Protein AF-A0A4Y7J4C8-F1 (afdb_monomer)

pLDDT: mean 87.32, std 15.32, range [46.72, 98.12]

Foldseek 3Di:
DDPVVVQVVVLVVVCCVVQPVQKDWDQPVPQPFPDRATKMWGKEAAPPPVDPVPGQWIKIWMWGQDPDPPQDFITIDIDTPHDADPVRRVVLVVVLVVVSVVPRPHDCPVVSNVSSNVSNCVVVVPPPDDDPDPPDDDDDD

InterPro domains:
  IPR006575 RWD domain [PF05773] (6-120)
  IPR006575 RWD domain [PS50908] (10-123)
  IPR006575 RWD domain [SM00591] (10-123)
  IPR016135 Ubiquitin-conjugating enzyme/RWD-like [G3DSA:3.10.110.10] (1-126)
  IPR016135 Ubiquitin-conjugating enzyme/RWD-like [SSF54495] (3-122)
  IPR040213 GIR2-like [PTHR12292] (4-131)

Sequence (141 aa):
MIDYAQEQEMEIEALQAILMDEFEEIDASDSGLNTSNRCFQITISPQEEDDEETSKVLLALVFAHTEKYPDEPPLLHVKSLKGISLEHLQALKQKLEEEASENLGMAMIYTLISSAKEWLDETFRQVVVEEVVETTKDDVR

Mean predicted aligned error: 7.72 Å

Nearest PDB structures (foldseek):
  2ebm-assembly1_A  TM=8.636E-01  e=4.736E-08  Homo sapiens
  2dmf-assembly1_A  TM=8.516E-01  e=6.907E-08  Homo sapiens
  7e2m-assembly2_C  TM=8.542E-01  e=3.544E-07  Homo sapiens
  1ukx-assembly1_A  TM=8.708E-01  e=4.854E-07  Mus musculus
  2day-assembly1_A  TM=7.968E-01  e=5.169E-07  Homo sapiens

Radius of gyration: 19.14 Å; Cα contacts (8 Å, |Δi|>4): 190; chains: 1; bounding box: 50×28×71 Å

Structure (mmCIF, N/CA/C/O backbone):
data_AF-A0A4Y7J4C8-F1
#
_entry.id   AF-A0A4Y7J4C8-F1
#
loop_
_atom_site.group_PDB
_atom_site.id
_atom_site.type_symbol
_atom_site.label_atom_id
_atom_site.label_alt_id
_atom_site.label_comp_id
_atom_site.label_asym_id
_atom_site.label_entity_id
_atom_site.label_seq_id
_atom_site.pdbx_PDB_ins_code
_atom_site.Cartn_x
_atom_site.Cartn_y
_atom_site.Cartn_z
_atom_site.occupancy
_atom_site.B_iso_or_equiv
_atom_site.auth_seq_id
_atom_site.auth_comp_id
_atom_site.auth_asym_id
_atom_site.auth_atom_id
_atom_site.pdbx_PDB_model_num
ATOM 1 N N . MET A 1 1 ? 22.325 5.268 -16.091 1.00 63.09 1 MET A N 1
ATOM 2 C CA . MET A 1 1 ? 21.154 4.415 -16.358 1.00 63.09 1 MET A CA 1
ATOM 3 C C . MET A 1 1 ? 20.675 4.024 -14.982 1.00 63.09 1 MET A C 1
ATOM 5 O O . MET A 1 1 ? 21.498 3.508 -14.238 1.00 63.09 1 MET A O 1
ATOM 9 N N . ILE A 1 2 ? 19.477 4.455 -14.602 1.00 75.12 2 ILE A N 1
ATOM 10 C CA . ILE A 1 2 ? 18.910 4.128 -13.291 1.00 75.12 2 ILE A CA 1
ATOM 11 C C . ILE A 1 2 ? 18.523 2.651 -13.349 1.00 75.12 2 ILE A C 1
ATOM 13 O O . ILE A 1 2 ? 17.954 2.213 -14.352 1.00 75.12 2 ILE A O 1
ATOM 17 N N . ASP A 1 3 ? 18.927 1.885 -12.342 1.00 90.12 3 ASP A N 1
ATOM 18 C CA . ASP A 1 3 ? 18.560 0.479 -12.214 1.00 90.12 3 ASP A CA 1
ATOM 19 C C . ASP A 1 3 ? 17.325 0.394 -11.315 1.00 90.12 3 ASP A C 1
ATOM 21 O O . ASP A 1 3 ? 17.430 0.220 -10.102 1.00 90.12 3 ASP A O 1
ATOM 25 N N . TYR A 1 4 ? 16.152 0.594 -11.923 1.00 94.12 4 TYR A N 1
ATOM 26 C CA . TYR A 1 4 ? 14.878 0.614 -11.203 1.00 94.12 4 TYR A CA 1
ATOM 27 C C . TYR A 1 4 ? 14.643 -0.681 -10.425 1.00 94.12 4 TYR A C 1
ATOM 29 O O . TYR A 1 4 ? 14.139 -0.634 -9.311 1.00 94.12 4 TYR A O 1
ATOM 37 N N . ALA A 1 5 ? 15.058 -1.831 -10.965 1.00 93.31 5 ALA A N 1
ATOM 38 C CA . ALA A 1 5 ? 14.913 -3.109 -10.278 1.00 93.31 5 ALA A CA 1
ATOM 39 C C . ALA A 1 5 ? 15.749 -3.146 -8.991 1.00 93.31 5 ALA A C 1
ATOM 41 O O . ALA A 1 5 ? 15.262 -3.584 -7.954 1.00 93.31 5 ALA A O 1
ATOM 42 N N . GLN A 1 6 ? 16.988 -2.645 -9.032 1.00 94.50 6 GLN A N 1
ATOM 43 C CA . GLN A 1 6 ? 17.821 -2.558 -7.833 1.00 94.50 6 GLN A CA 1
ATOM 44 C C . GLN A 1 6 ? 17.223 -1.611 -6.782 1.00 94.50 6 GLN A C 1
ATOM 46 O O . GLN A 1 6 ? 17.223 -1.945 -5.599 1.00 94.50 6 GLN A O 1
ATOM 51 N N . GLU A 1 7 ? 16.719 -0.443 -7.186 1.00 93.75 7 GLU A N 1
ATOM 52 C CA . GLU A 1 7 ? 16.080 0.507 -6.262 1.00 93.75 7 GLU A CA 1
ATOM 53 C C . GLU A 1 7 ? 14.798 -0.056 -5.643 1.00 93.75 7 GLU A C 1
ATOM 55 O O . GLU A 1 7 ? 14.591 0.089 -4.438 1.00 93.75 7 GLU A O 1
ATOM 60 N N . GLN A 1 8 ? 13.984 -0.749 -6.441 1.00 96.56 8 GLN A N 1
ATOM 61 C CA . GLN A 1 8 ? 12.779 -1.436 -5.981 1.00 96.56 8 GLN A CA 1
ATOM 62 C C . GLN A 1 8 ? 13.119 -2.507 -4.941 1.00 96.56 8 GLN A C 1
ATOM 64 O O . GLN A 1 8 ? 12.546 -2.486 -3.857 1.00 96.56 8 GLN A O 1
ATOM 69 N N . GLU A 1 9 ? 14.089 -3.390 -5.207 1.00 96.88 9 GLU A N 1
ATOM 70 C CA . GLU A 1 9 ? 14.487 -4.423 -4.236 1.00 96.88 9 GLU A CA 1
ATOM 71 C C . GLU A 1 9 ? 15.048 -3.815 -2.940 1.00 96.88 9 GLU A C 1
ATOM 73 O O . GLU A 1 9 ? 14.689 -4.267 -1.856 1.00 96.88 9 GLU A O 1
ATOM 78 N N . MET A 1 10 ? 15.855 -2.748 -3.021 1.00 96.31 10 MET A N 1
ATOM 79 C CA . MET A 1 10 ? 16.342 -2.049 -1.821 1.00 96.31 10 MET A CA 1
ATOM 80 C C . MET A 1 10 ? 15.197 -1.448 -0.992 1.00 96.31 10 MET A C 1
ATOM 82 O O . MET A 1 10 ? 15.255 -1.475 0.239 1.00 96.31 10 MET A O 1
ATOM 86 N N . GLU A 1 11 ? 14.162 -0.905 -1.641 1.00 97.50 11 GLU A N 1
ATOM 87 C CA . GLU A 1 11 ? 12.974 -0.409 -0.942 1.00 97.50 11 GLU A CA 1
ATOM 88 C C . GLU A 1 11 ? 12.208 -1.558 -0.271 1.00 97.50 11 GLU A C 1
ATOM 90 O O . GLU A 1 11 ? 11.840 -1.431 0.895 1.00 97.50 11 GLU A O 1
ATOM 95 N N . ILE A 1 12 ? 12.019 -2.693 -0.954 1.00 97.56 12 ILE A N 1
ATOM 96 C CA . ILE A 1 12 ? 11.344 -3.870 -0.382 1.00 97.56 12 ILE A CA 1
ATOM 97 C C . ILE A 1 12 ? 12.096 -4.402 0.842 1.00 97.56 12 ILE A C 1
ATOM 99 O O . ILE A 1 12 ? 11.475 -4.621 1.880 1.00 97.56 12 ILE A O 1
ATOM 103 N N . GLU A 1 13 ? 13.420 -4.556 0.764 1.00 97.25 13 GLU A N 1
ATOM 104 C CA . GLU A 1 13 ? 14.239 -5.007 1.899 1.00 97.25 13 GLU A CA 1
ATOM 105 C C . GLU A 1 13 ? 14.130 -4.050 3.096 1.00 97.25 13 GLU A C 1
ATOM 107 O O . GLU A 1 13 ? 14.011 -4.485 4.246 1.00 97.25 13 GLU A O 1
ATOM 112 N N . ALA A 1 14 ? 14.135 -2.738 2.837 1.00 97.19 14 ALA A N 1
ATOM 113 C CA . ALA A 1 14 ? 13.965 -1.734 3.879 1.00 97.19 14 ALA A CA 1
ATOM 114 C C . ALA A 1 14 ? 12.570 -1.811 4.518 1.00 97.19 14 ALA A C 1
ATOM 116 O O . ALA A 1 14 ? 12.461 -1.798 5.743 1.00 97.19 14 ALA A O 1
ATOM 117 N N . LEU A 1 15 ? 11.511 -1.932 3.713 1.00 97.25 15 LEU A N 1
ATOM 118 C CA . LEU A 1 15 ? 10.136 -2.051 4.203 1.00 97.25 15 LEU A CA 1
ATOM 119 C C . LEU A 1 15 ? 9.939 -3.319 5.033 1.00 97.25 15 LEU A C 1
ATOM 121 O O . LEU A 1 15 ? 9.378 -3.234 6.120 1.00 97.25 15 LEU A O 1
ATOM 125 N N . GLN A 1 16 ? 10.459 -4.461 4.581 1.00 95.88 16 GLN A N 1
ATOM 126 C CA . GLN A 1 16 ? 10.426 -5.716 5.338 1.00 95.88 16 GLN A CA 1
ATOM 127 C C . GLN A 1 16 ? 11.113 -5.582 6.700 1.00 95.88 16 GLN A C 1
ATOM 129 O O . GLN A 1 16 ? 10.618 -6.099 7.699 1.00 95.88 16 GLN A O 1
ATOM 134 N N . ALA A 1 17 ? 12.237 -4.864 6.765 1.00 95.88 17 ALA A N 1
ATOM 135 C CA . ALA A 1 17 ? 12.942 -4.636 8.022 1.00 95.88 17 ALA A CA 1
ATOM 136 C C . ALA A 1 17 ? 12.192 -3.687 8.974 1.00 95.88 17 ALA A C 1
ATOM 138 O O . ALA A 1 17 ? 12.306 -3.836 10.190 1.00 95.88 17 ALA A O 1
ATOM 139 N N . ILE A 1 18 ? 11.459 -2.708 8.433 1.00 95.12 18 ILE A N 1
ATOM 140 C CA . ILE A 1 18 ? 10.729 -1.703 9.218 1.00 95.12 18 ILE A CA 1
ATOM 141 C C . ILE A 1 18 ? 9.389 -2.248 9.722 1.00 95.12 18 ILE A C 1
ATOM 143 O O . ILE A 1 18 ? 9.043 -2.021 10.876 1.00 95.12 18 ILE A O 1
ATOM 147 N N . LEU A 1 19 ? 8.645 -2.935 8.855 1.00 93.00 19 LEU A N 1
ATOM 148 C CA . LEU A 1 19 ? 7.253 -3.337 9.079 1.00 93.00 19 LEU A CA 1
ATOM 149 C C . LEU A 1 19 ? 7.121 -4.779 9.582 1.00 93.00 19 LEU A C 1
ATOM 151 O O . LEU A 1 19 ? 6.106 -5.128 10.172 1.00 93.00 19 LEU A O 1
ATOM 155 N N . MET A 1 20 ? 8.151 -5.60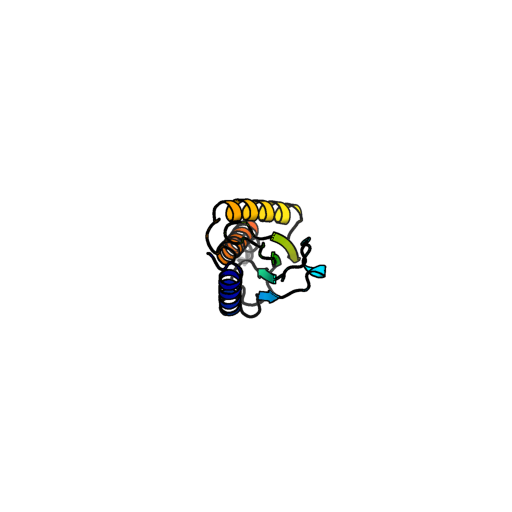7 9.378 1.00 92.56 20 MET A N 1
ATOM 156 C CA . MET A 1 20 ? 8.192 -7.001 9.826 1.00 92.56 20 MET A CA 1
ATOM 157 C C . MET A 1 20 ? 6.926 -7.766 9.407 1.00 92.56 20 MET A C 1
ATOM 159 O O . MET A 1 20 ? 6.682 -7.920 8.212 1.00 92.56 20 MET A O 1
ATOM 163 N N . ASP A 1 21 ? 6.128 -8.223 10.372 1.00 90.94 21 ASP A N 1
ATOM 164 C CA . ASP A 1 21 ? 4.915 -9.010 10.156 1.00 90.94 21 ASP A CA 1
ATOM 165 C C . ASP A 1 21 ? 3.776 -8.211 9.487 1.00 90.94 21 ASP A C 1
ATOM 167 O O . ASP A 1 21 ? 2.879 -8.811 8.902 1.00 90.94 21 ASP A O 1
ATOM 171 N N . GLU A 1 22 ? 3.815 -6.870 9.502 1.00 92.88 22 GLU A N 1
ATOM 172 C CA . GLU A 1 22 ? 2.819 -6.041 8.805 1.00 92.88 22 GLU A CA 1
ATOM 173 C C . GLU A 1 22 ? 2.983 -6.087 7.270 1.00 92.88 22 GLU A C 1
ATOM 175 O O . GLU A 1 22 ? 2.085 -5.632 6.560 1.00 92.88 22 GLU A O 1
ATOM 180 N N . PHE A 1 23 ? 4.116 -6.579 6.743 1.00 96.12 23 PHE A N 1
ATOM 181 C CA . PHE A 1 23 ? 4.450 -6.566 5.314 1.00 96.12 23 PHE A CA 1
ATOM 182 C C . PHE A 1 23 ? 4.559 -7.978 4.732 1.00 96.12 23 PHE A C 1
ATOM 184 O O . PHE A 1 23 ? 5.442 -8.757 5.092 1.00 96.12 23 PHE A O 1
ATOM 191 N N . GLU A 1 24 ? 3.727 -8.277 3.737 1.00 96.31 24 GLU A N 1
ATOM 192 C CA . GLU A 1 24 ? 3.660 -9.597 3.110 1.00 96.31 24 GLU A CA 1
ATOM 193 C C . GLU A 1 24 ? 3.706 -9.505 1.581 1.00 96.31 24 GLU A C 1
ATOM 195 O O . GLU A 1 24 ? 3.093 -8.630 0.969 1.00 96.31 24 GLU A O 1
ATOM 200 N N . GLU A 1 25 ? 4.404 -10.441 0.934 1.00 96.88 25 GLU A N 1
ATOM 201 C CA . GLU A 1 25 ? 4.284 -10.650 -0.512 1.00 96.88 25 GLU A CA 1
ATOM 202 C C . GLU A 1 25 ? 3.075 -11.546 -0.794 1.00 96.88 25 GLU A C 1
ATOM 204 O O . GLU A 1 25 ? 2.905 -12.593 -0.169 1.00 96.88 25 GLU A O 1
ATOM 209 N N . ILE A 1 26 ? 2.239 -11.133 -1.744 1.00 96.50 26 ILE A N 1
ATOM 210 C CA . ILE A 1 26 ? 1.000 -11.822 -2.105 1.00 96.50 26 ILE A CA 1
ATOM 211 C C . ILE A 1 26 ? 0.988 -12.181 -3.590 1.00 96.50 26 ILE A C 1
ATOM 213 O O . ILE A 1 26 ? 1.629 -11.534 -4.423 1.00 96.50 26 ILE A O 1
ATOM 217 N N . ASP A 1 27 ? 0.199 -13.193 -3.944 1.00 94.50 27 ASP A N 1
ATOM 218 C CA . ASP A 1 27 ? -0.028 -13.544 -5.340 1.00 94.50 27 ASP A CA 1
ATOM 219 C C . ASP A 1 27 ? -0.717 -12.398 -6.097 1.00 94.50 27 ASP A C 1
ATOM 221 O O . ASP A 1 27 ? -1.67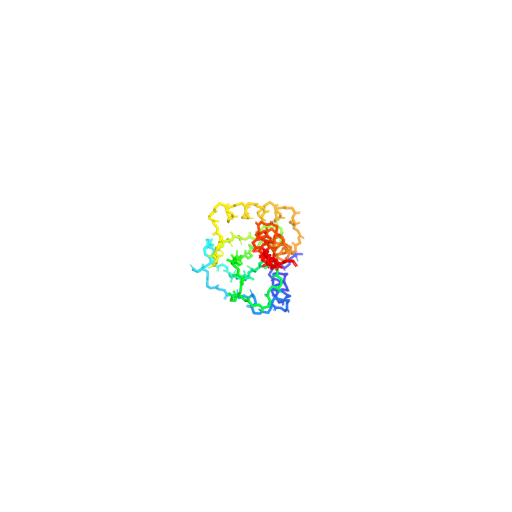6 -11.776 -5.627 1.00 94.50 27 ASP A O 1
ATOM 225 N N . ALA A 1 28 ? -0.273 -12.154 -7.333 1.00 91.56 28 ALA A N 1
ATOM 226 C CA . ALA A 1 28 ? -0.855 -11.119 -8.186 1.00 91.56 28 ALA A CA 1
ATOM 227 C C . ALA A 1 28 ? -2.368 -11.324 -8.409 1.00 91.56 28 ALA A C 1
ATOM 229 O O . ALA A 1 28 ? -3.102 -10.346 -8.552 1.00 91.56 28 ALA A O 1
ATOM 230 N N . SER A 1 29 ? -2.858 -12.572 -8.368 1.00 91.19 29 SER A N 1
ATOM 231 C CA . SER A 1 29 ? -4.289 -12.901 -8.447 1.00 91.19 29 SER A CA 1
ATOM 232 C C . SER A 1 29 ? -5.120 -12.360 -7.285 1.00 91.19 29 SER A C 1
ATOM 234 O O . SER A 1 29 ? -6.297 -12.058 -7.480 1.00 91.19 29 SER A O 1
ATOM 236 N N . ASP A 1 30 ? -4.520 -12.221 -6.105 1.00 90.44 30 ASP A N 1
ATOM 237 C CA . ASP A 1 30 ? -5.195 -11.795 -4.875 1.00 90.44 30 ASP A CA 1
ATOM 238 C C . ASP A 1 30 ? -4.992 -10.301 -4.580 1.00 90.44 30 ASP A C 1
ATOM 240 O O . ASP A 1 30 ? -5.668 -9.731 -3.724 1.00 90.44 30 ASP A O 1
ATOM 244 N N . SER A 1 31 ? -4.118 -9.641 -5.348 1.00 91.12 31 SER A N 1
ATOM 245 C CA . SER A 1 31 ? -3.753 -8.232 -5.174 1.00 91.12 31 SER A CA 1
ATOM 246 C C . SER A 1 31 ? -4.863 -7.229 -5.513 1.00 91.12 31 SER A C 1
ATOM 248 O O . SER A 1 31 ? -4.853 -6.090 -5.047 1.00 91.12 31 SER A O 1
ATOM 250 N N . GLY A 1 32 ? -5.813 -7.610 -6.372 1.00 90.88 32 GLY A N 1
ATOM 251 C CA . GLY A 1 32 ? -6.766 -6.664 -6.963 1.00 90.88 32 GLY A CA 1
ATOM 252 C C . GLY A 1 32 ? -6.135 -5.689 -7.971 1.00 90.88 32 GLY A C 1
ATOM 253 O O . GLY A 1 32 ? -6.825 -4.795 -8.468 1.00 90.88 32 GLY A O 1
ATOM 254 N N . LEU A 1 33 ? -4.851 -5.865 -8.303 1.00 93.50 33 LEU A N 1
ATOM 255 C CA . LEU A 1 33 ? -4.120 -5.098 -9.304 1.00 93.50 33 LEU A CA 1
ATOM 256 C C . LEU A 1 33 ? -4.096 -5.849 -10.637 1.00 93.50 33 LEU A C 1
ATOM 258 O O . LEU A 1 33 ? -3.903 -7.060 -10.698 1.00 93.50 33 LEU A O 1
ATOM 262 N N . ASN A 1 34 ? -4.255 -5.118 -11.739 1.00 91.88 34 ASN A N 1
ATOM 263 C CA . ASN A 1 34 ? -4.137 -5.689 -13.080 1.00 91.88 34 ASN A CA 1
ATOM 264 C C . ASN A 1 34 ? -2.664 -5.719 -13.520 1.00 91.88 34 ASN A C 1
ATOM 266 O O . ASN A 1 34 ? -2.253 -4.939 -14.380 1.00 91.88 34 ASN A O 1
ATOM 270 N N . THR A 1 35 ? -1.863 -6.575 -12.885 1.00 91.50 35 THR A N 1
ATOM 271 C CA . THR A 1 35 ? -0.423 -6.712 -13.145 1.00 91.50 35 THR A CA 1
ATOM 272 C C . THR A 1 35 ? 0.038 -8.162 -13.025 1.00 91.50 35 THR A C 1
ATOM 274 O O . THR A 1 35 ? -0.659 -9.013 -12.481 1.00 91.50 35 THR A O 1
ATOM 277 N N . SER A 1 36 ? 1.220 -8.449 -13.565 1.00 90.94 36 SER A N 1
ATOM 278 C CA . SER A 1 36 ? 1.941 -9.713 -13.358 1.00 90.94 36 SER A CA 1
ATOM 279 C C . SER A 1 36 ? 3.234 -9.519 -12.557 1.00 90.94 36 SER A C 1
ATOM 281 O O . SER A 1 36 ? 4.004 -10.463 -12.410 1.00 90.94 36 SER A O 1
ATOM 283 N N . ASN A 1 37 ? 3.476 -8.301 -12.063 1.00 92.12 37 ASN A N 1
ATOM 284 C CA . ASN A 1 37 ? 4.606 -7.982 -11.195 1.00 92.12 37 ASN A CA 1
ATOM 285 C C . ASN A 1 37 ? 4.368 -8.512 -9.774 1.00 92.12 37 ASN A C 1
ATOM 287 O O . ASN A 1 37 ? 3.239 -8.844 -9.402 1.00 92.12 37 ASN A O 1
ATOM 291 N N . ARG A 1 38 ? 5.439 -8.547 -8.973 1.00 96.25 38 ARG A N 1
ATOM 292 C CA . ARG A 1 38 ? 5.362 -8.841 -7.536 1.00 96.25 38 ARG A CA 1
ATOM 293 C C . ARG A 1 38 ? 4.409 -7.856 -6.862 1.00 96.25 38 ARG A C 1
ATOM 295 O O . ARG A 1 38 ? 4.449 -6.658 -7.147 1.00 96.25 38 ARG A O 1
ATOM 302 N N . CYS A 1 39 ? 3.538 -8.387 -6.018 1.00 97.62 39 CYS A N 1
ATOM 303 C CA . CYS A 1 39 ? 2.524 -7.627 -5.308 1.00 97.62 39 CYS A CA 1
ATOM 304 C C . CYS A 1 39 ? 2.761 -7.784 -3.813 1.00 97.62 39 CYS A C 1
ATOM 306 O O . CYS A 1 39 ? 3.069 -8.874 -3.337 1.00 97.62 39 CYS A O 1
ATOM 308 N N . PHE A 1 40 ? 2.587 -6.700 -3.078 1.00 98.00 40 PHE A N 1
ATOM 309 C CA . PHE A 1 40 ? 2.840 -6.664 -1.648 1.00 98.00 40 PHE A CA 1
ATOM 310 C C . PHE A 1 40 ? 1.639 -6.064 -0.938 1.00 98.00 40 PHE A C 1
ATOM 312 O O . PHE A 1 40 ? 0.993 -5.156 -1.465 1.0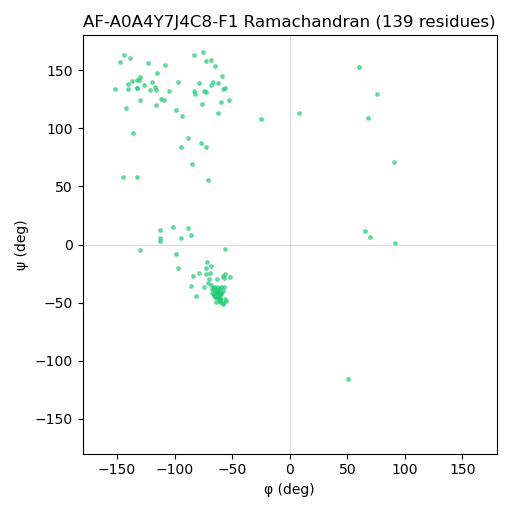0 98.00 40 PHE A O 1
ATOM 319 N N . GLN A 1 41 ? 1.346 -6.575 0.248 1.00 97.88 41 GLN A N 1
ATOM 320 C CA . GLN A 1 41 ? 0.298 -6.097 1.129 1.00 97.88 41 GLN A CA 1
ATOM 321 C C . GLN A 1 41 ? 0.932 -5.575 2.413 1.00 97.88 41 GLN A C 1
ATOM 323 O O . GLN A 1 41 ? 1.764 -6.249 3.013 1.00 97.88 41 GLN A O 1
ATOM 328 N N . ILE A 1 42 ? 0.501 -4.390 2.834 1.00 96.75 42 ILE A N 1
ATOM 329 C CA . ILE A 1 42 ? 0.777 -3.851 4.161 1.00 96.75 42 ILE A CA 1
ATOM 330 C C . ILE A 1 42 ? -0.529 -3.797 4.945 1.00 96.75 42 ILE A C 1
ATOM 332 O O . ILE A 1 42 ? -1.501 -3.181 4.491 1.00 96.75 42 ILE A O 1
ATOM 336 N N . THR A 1 43 ? -0.543 -4.420 6.116 1.00 95.25 43 THR A N 1
ATOM 337 C CA . THR A 1 43 ? -1.637 -4.291 7.083 1.00 95.25 43 THR A CA 1
ATOM 338 C C . THR A 1 43 ? -1.439 -3.014 7.894 1.00 95.25 43 THR A C 1
ATOM 340 O O . THR A 1 43 ? -0.354 -2.747 8.395 1.00 95.25 43 THR A O 1
ATOM 343 N N . ILE A 1 44 ? -2.480 -2.186 7.980 1.00 92.56 44 ILE A N 1
ATOM 344 C CA . ILE A 1 44 ? -2.440 -0.882 8.644 1.00 92.56 44 ILE A CA 1
ATOM 345 C C . ILE A 1 44 ? -3.621 -0.753 9.614 1.00 92.56 44 ILE A C 1
ATOM 347 O O . ILE A 1 44 ? -4.786 -0.850 9.209 1.00 92.56 44 ILE A O 1
ATOM 351 N N . SER A 1 45 ? -3.317 -0.471 10.880 1.00 88.56 45 SER A N 1
ATOM 352 C CA . SER A 1 45 ? -4.261 -0.102 11.941 1.00 88.56 45 SER A CA 1
ATOM 353 C C . SER A 1 45 ? -4.140 1.391 12.312 1.00 88.56 45 SER A C 1
ATOM 355 O O . SER A 1 45 ? -3.101 2.014 12.074 1.00 88.56 45 SER A O 1
ATOM 357 N N . PRO A 1 46 ? -5.207 2.014 12.850 1.00 78.56 46 PRO A N 1
ATOM 358 C CA . PRO A 1 46 ? -5.122 3.327 13.483 1.00 78.56 46 PRO A CA 1
ATOM 359 C C . PRO A 1 46 ? -4.550 3.192 14.899 1.00 78.56 46 PRO A C 1
ATOM 361 O O . PRO A 1 46 ? -4.977 2.314 15.642 1.00 78.56 46 PRO A O 1
ATOM 364 N N . GLN A 1 47 ? -3.662 4.115 15.287 1.00 68.56 47 GLN A N 1
ATOM 365 C CA . GLN A 1 47 ? -2.850 4.050 16.515 1.00 68.56 47 GLN A CA 1
ATOM 366 C C . GLN A 1 47 ? -1.929 2.813 16.554 1.00 68.56 47 GLN A C 1
ATOM 368 O O . GLN A 1 47 ? -2.220 1.775 15.972 1.00 68.56 47 GLN A O 1
ATOM 373 N N . GLU A 1 48 ? -0.808 2.910 17.271 1.00 61.84 48 GLU A N 1
ATOM 374 C CA . GLU A 1 48 ? 0.014 1.745 17.634 1.00 61.84 48 GLU A CA 1
ATOM 375 C C . GLU A 1 48 ? -0.730 0.902 18.690 1.00 61.84 48 GLU A C 1
ATOM 377 O O . GLU A 1 48 ? -0.254 0.711 19.806 1.00 61.84 48 GLU A O 1
ATOM 382 N N . GLU A 1 49 ? -1.964 0.474 18.401 1.00 54.84 49 GLU A N 1
ATOM 383 C CA . GLU A 1 49 ? -2.574 -0.603 19.167 1.00 54.84 49 GLU A CA 1
ATOM 384 C C . GLU A 1 49 ? -1.685 -1.829 18.942 1.00 54.84 49 GLU A C 1
ATOM 386 O O . GLU A 1 49 ? -1.597 -2.326 17.823 1.00 54.84 49 GLU A O 1
ATOM 391 N N . ASP A 1 50 ? -1.005 -2.287 19.998 1.00 51.59 50 ASP A N 1
ATOM 392 C CA . ASP A 1 50 ? -0.104 -3.453 19.990 1.00 51.59 50 ASP A CA 1
ATOM 393 C C . ASP A 1 50 ? -0.782 -4.756 19.498 1.00 51.59 50 ASP A C 1
ATOM 395 O O . ASP A 1 50 ? -0.122 -5.789 19.396 1.00 51.59 50 ASP A O 1
ATOM 399 N N . ASP A 1 51 ? -2.092 -4.741 19.216 1.00 61.47 51 ASP A N 1
ATOM 400 C CA . ASP A 1 51 ? -2.877 -5.922 18.881 1.00 61.47 51 ASP A CA 1
ATOM 401 C C . ASP A 1 51 ? -3.940 -5.646 17.794 1.00 61.47 51 ASP A C 1
ATOM 403 O O . ASP A 1 51 ? -4.898 -4.891 17.990 1.00 61.47 51 ASP A O 1
ATOM 407 N N . GLU A 1 52 ? -3.818 -6.324 16.646 1.00 63.38 52 GLU A N 1
ATOM 408 C CA . GLU A 1 52 ? -4.813 -6.298 15.558 1.00 63.38 52 GLU A CA 1
ATOM 409 C C . GLU A 1 52 ? -6.221 -6.711 16.035 1.00 63.38 52 GLU A C 1
ATOM 411 O O . GLU A 1 52 ? -7.244 -6.331 15.442 1.00 63.38 52 GLU A O 1
ATOM 416 N N . GLU A 1 53 ? -6.302 -7.500 17.115 1.00 64.81 53 GLU A N 1
ATOM 417 C CA . GLU A 1 53 ? -7.565 -7.972 17.673 1.00 64.81 53 GLU A CA 1
ATOM 418 C C . GLU A 1 53 ? -8.402 -6.811 18.239 1.00 64.81 53 GLU A C 1
ATOM 420 O O . GLU A 1 53 ? -9.632 -6.785 18.053 1.00 64.81 53 GLU A O 1
ATO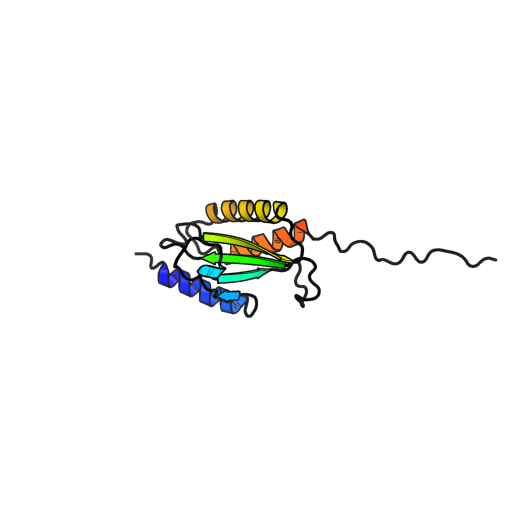M 425 N N . THR A 1 54 ? -7.755 -5.807 18.846 1.00 68.19 54 THR A N 1
ATOM 426 C CA . THR A 1 54 ? -8.435 -4.664 19.479 1.00 68.19 54 THR A CA 1
ATOM 427 C C . THR A 1 54 ? -8.791 -3.564 18.488 1.00 68.19 54 THR A C 1
ATOM 429 O O . THR A 1 54 ? -9.822 -2.902 18.666 1.00 68.19 54 THR A O 1
ATOM 432 N N . SER A 1 55 ? -8.037 -3.437 17.391 1.00 75.44 55 SER A N 1
ATOM 433 C CA . SER A 1 55 ? -8.277 -2.408 16.380 1.00 75.44 55 SER A CA 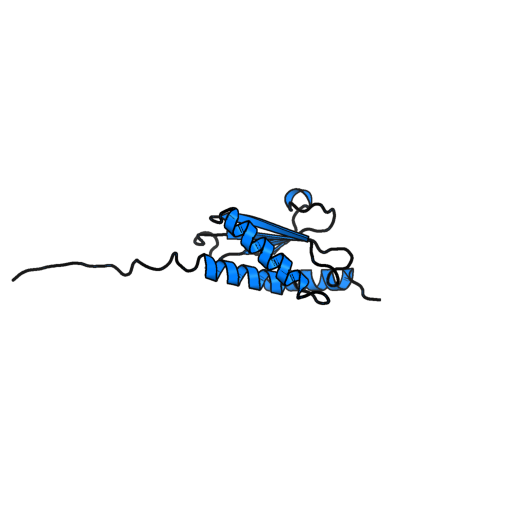1
ATOM 434 C C . SER A 1 55 ? -9.665 -2.511 15.764 1.00 75.44 55 SER A C 1
ATOM 436 O O . SER A 1 55 ? -10.061 -3.528 15.192 1.00 75.44 55 SER A O 1
ATOM 438 N N . LYS A 1 56 ? -10.446 -1.430 15.851 1.00 82.44 56 LYS A N 1
ATOM 439 C CA . LYS A 1 56 ? -11.818 -1.386 15.304 1.00 82.44 56 LYS A CA 1
ATOM 440 C C . LYS A 1 56 ? -11.840 -1.330 13.780 1.00 82.44 56 LYS A C 1
ATOM 442 O O . LYS A 1 56 ? -12.822 -1.761 13.171 1.00 82.44 56 LYS A O 1
ATOM 447 N N . VAL A 1 57 ? -10.774 -0.814 13.178 1.00 88.81 57 VAL A N 1
ATOM 448 C CA . VAL A 1 57 ? -10.612 -0.724 11.730 1.00 88.81 57 VAL A CA 1
ATOM 449 C C . VAL A 1 57 ? -9.231 -1.227 11.326 1.00 88.81 57 VAL A C 1
ATOM 451 O O . VAL A 1 57 ? -8.258 -1.000 12.035 1.00 88.81 57 VAL A O 1
ATOM 454 N N . LEU A 1 58 ? -9.175 -1.932 10.200 1.00 91.94 58 LEU A N 1
ATOM 455 C CA . LEU A 1 58 ? -7.958 -2.489 9.617 1.00 91.94 58 LEU A CA 1
ATOM 456 C C . LEU A 1 58 ? -8.020 -2.315 8.101 1.00 91.94 58 LEU A C 1
ATOM 458 O O . LEU A 1 58 ? -9.042 -2.616 7.462 1.00 91.94 58 LEU A O 1
ATOM 462 N N . LEU A 1 59 ? -6.920 -1.840 7.536 1.00 95.50 59 LEU A N 1
ATOM 463 C CA . LEU A 1 59 ? -6.741 -1.576 6.117 1.00 95.50 59 LEU A CA 1
ATOM 464 C C . LEU A 1 59 ? -5.633 -2.473 5.568 1.00 95.50 59 LEU A C 1
ATOM 466 O O . LEU A 1 59 ? -4.568 -2.571 6.160 1.00 95.50 59 LEU A O 1
ATOM 470 N N . ALA A 1 60 ? -5.865 -3.063 4.403 1.00 96.94 60 ALA A N 1
ATOM 471 C CA . ALA A 1 60 ? -4.808 -3.613 3.569 1.00 96.94 60 ALA A CA 1
ATOM 472 C C . ALA A 1 60 ? -4.474 -2.598 2.471 1.00 96.94 60 ALA A C 1
ATOM 474 O O . ALA A 1 60 ? -5.324 -2.291 1.623 1.00 96.94 60 ALA A O 1
ATOM 475 N N . LEU A 1 61 ? -3.246 -2.082 2.494 1.00 97.81 61 LEU A N 1
ATOM 476 C CA . LEU A 1 61 ? -2.657 -1.319 1.399 1.00 97.81 61 LEU A CA 1
ATOM 477 C C . LEU A 1 61 ? -1.873 -2.286 0.515 1.00 97.81 61 LEU A C 1
ATOM 479 O O . LEU A 1 61 ? -0.842 -2.811 0.921 1.00 97.81 61 LEU A O 1
ATOM 483 N N . VAL A 1 62 ? -2.370 -2.523 -0.692 1.00 98.06 62 VAL A N 1
ATOM 484 C CA . VAL A 1 62 ? -1.737 -3.406 -1.667 1.00 98.06 62 VAL A CA 1
ATOM 485 C C . VAL A 1 62 ? -1.069 -2.571 -2.744 1.00 98.06 62 VAL A C 1
ATOM 487 O O . VAL A 1 62 ? -1.691 -1.664 -3.305 1.00 98.06 62 VAL A O 1
ATOM 490 N N . PHE A 1 63 ? 0.178 -2.896 -3.071 1.00 98.12 63 PHE A N 1
ATOM 491 C CA . PHE A 1 63 ? 0.897 -2.226 -4.142 1.00 98.12 63 PHE A CA 1
ATOM 492 C C . PHE A 1 63 ? 1.714 -3.181 -5.011 1.00 98.12 63 PHE A C 1
ATOM 494 O O . PHE A 1 63 ? 2.046 -4.298 -4.617 1.00 98.12 63 PHE A O 1
ATOM 501 N N . ALA A 1 64 ? 2.049 -2.704 -6.205 1.00 97.88 64 ALA A N 1
ATOM 502 C CA . ALA A 1 64 ? 3.061 -3.302 -7.064 1.00 97.88 64 ALA A CA 1
ATOM 503 C C . ALA A 1 64 ? 3.878 -2.194 -7.729 1.00 97.88 64 ALA A C 1
ATOM 505 O O . ALA A 1 64 ? 3.321 -1.199 -8.206 1.00 97.88 64 ALA A O 1
ATOM 506 N N . HIS A 1 65 ? 5.196 -2.370 -7.796 1.00 97.38 65 HIS A N 1
ATOM 507 C CA . HIS A 1 65 ? 6.052 -1.449 -8.537 1.00 97.38 65 HIS A CA 1
ATOM 508 C C . HIS A 1 65 ? 5.769 -1.534 -10.043 1.00 97.38 65 HIS A C 1
ATOM 510 O O . HIS A 1 65 ? 5.549 -2.612 -10.609 1.00 97.38 65 HIS A O 1
ATOM 516 N N . THR A 1 66 ? 5.760 -0.377 -10.700 1.00 96.06 66 THR A N 1
ATOM 517 C CA . THR A 1 66 ? 5.742 -0.273 -12.164 1.00 96.06 66 THR A CA 1
ATOM 518 C C . THR A 1 66 ? 7.163 -0.395 -12.712 1.00 96.06 66 THR A C 1
ATOM 520 O O . THR A 1 66 ? 8.142 -0.238 -11.985 1.00 96.06 66 THR A O 1
ATOM 523 N N . GLU A 1 67 ? 7.306 -0.661 -14.013 1.00 94.50 67 GLU A N 1
ATOM 524 C CA . GLU A 1 67 ? 8.626 -0.859 -14.638 1.00 94.50 67 GLU A CA 1
ATOM 525 C C . GLU A 1 67 ? 9.570 0.342 -14.467 1.00 94.50 67 GLU A C 1
ATOM 527 O O . GLU A 1 67 ? 10.787 0.164 -14.472 1.00 94.50 67 GLU A O 1
ATOM 532 N N . LYS A 1 68 ? 9.018 1.556 -14.326 1.00 94.75 68 LYS A N 1
ATOM 533 C CA . LYS A 1 68 ? 9.791 2.792 -14.142 1.00 94.75 68 LYS A CA 1
ATOM 534 C C . LYS A 1 68 ? 9.622 3.430 -12.771 1.00 94.75 68 LYS A C 1
ATOM 536 O O . LYS A 1 68 ? 10.010 4.580 -12.596 1.00 94.75 68 LYS A O 1
ATOM 541 N N . TYR A 1 69 ? 9.029 2.737 -11.807 1.00 96.25 69 TYR A N 1
ATOM 542 C CA . TYR A 1 69 ? 8.999 3.245 -10.443 1.00 96.25 69 TYR A CA 1
ATOM 543 C C . TYR A 1 69 ? 10.439 3.473 -9.937 1.00 96.25 69 TYR A C 1
ATOM 545 O O . TYR A 1 69 ? 11.256 2.561 -10.117 1.00 96.25 69 TYR A O 1
ATOM 553 N N . PRO A 1 70 ? 10.757 4.627 -9.305 1.00 95.75 70 PRO A N 1
ATOM 554 C CA . PRO A 1 70 ? 9.830 5.649 -8.781 1.00 95.75 70 PRO A CA 1
ATOM 555 C C . PRO A 1 70 ? 9.513 6.846 -9.701 1.00 95.75 70 PRO A C 1
ATOM 557 O O . PRO A 1 70 ? 8.841 7.787 -9.275 1.00 95.75 70 PRO A O 1
ATOM 560 N N . ASP A 1 71 ? 9.979 6.857 -10.950 1.00 95.81 71 ASP A N 1
ATOM 561 C CA . ASP A 1 71 ? 9.638 7.915 -11.921 1.00 95.81 71 ASP A CA 1
ATOM 562 C C . ASP A 1 71 ? 8.186 7.806 -12.425 1.00 95.81 71 ASP A C 1
ATOM 564 O O . ASP A 1 71 ? 7.612 8.772 -12.928 1.00 95.81 71 ASP A O 1
ATOM 568 N N . GLU A 1 72 ? 7.586 6.625 -12.286 1.00 95.31 72 GLU A N 1
ATOM 569 C CA . GLU A 1 72 ? 6.157 6.368 -12.452 1.00 95.31 72 GLU A CA 1
ATOM 570 C C . GLU A 1 72 ? 5.553 5.931 -11.110 1.00 95.31 72 GLU A C 1
ATOM 572 O O . GLU A 1 72 ? 6.231 5.269 -10.317 1.00 95.31 72 GLU A O 1
ATOM 577 N N . PRO A 1 73 ? 4.278 6.262 -10.839 1.00 96.69 73 PRO A N 1
ATOM 578 C CA . PRO A 1 73 ? 3.649 5.873 -9.587 1.00 96.69 73 PRO A CA 1
ATOM 579 C C . PRO A 1 73 ? 3.531 4.342 -9.494 1.00 96.69 73 PRO A C 1
ATOM 581 O O . PRO A 1 73 ? 3.445 3.657 -10.524 1.00 96.69 73 PRO A O 1
ATOM 584 N N . PRO A 1 74 ? 3.501 3.784 -8.274 1.00 97.06 74 PRO A N 1
ATOM 585 C CA . PRO A 1 74 ? 3.190 2.379 -8.081 1.00 97.06 74 PRO A CA 1
ATOM 586 C C . PRO A 1 74 ? 1.719 2.116 -8.429 1.00 97.06 74 PRO A C 1
ATOM 588 O O . PRO A 1 74 ? 0.868 3.008 -8.401 1.00 97.06 74 PRO A O 1
ATOM 591 N N . LEU A 1 75 ? 1.397 0.862 -8.729 1.00 97.38 75 LEU A N 1
ATOM 592 C CA . LEU A 1 75 ? 0.009 0.421 -8.768 1.00 97.38 75 LEU A CA 1
ATOM 593 C C . LEU A 1 75 ? -0.494 0.292 -7.331 1.00 97.38 75 LEU A C 1
ATOM 595 O O . LEU A 1 75 ? 0.185 -0.330 -6.521 1.00 97.38 75 LEU A O 1
ATOM 599 N N . LEU A 1 76 ? -1.669 0.849 -7.028 1.00 96.62 76 LEU A N 1
ATOM 600 C CA . LEU A 1 76 ? -2.234 0.873 -5.676 1.00 96.62 76 LEU A CA 1
ATOM 601 C C . LEU A 1 76 ? -3.655 0.309 -5.632 1.00 96.62 76 LEU A C 1
ATOM 603 O O . LEU A 1 76 ? -4.518 0.622 -6.463 1.00 96.62 76 LEU A O 1
ATOM 607 N N . HIS A 1 77 ? -3.914 -0.489 -4.603 1.00 96.31 77 HIS A N 1
ATOM 608 C CA . HIS A 1 77 ? -5.234 -0.961 -4.229 1.00 96.31 77 HIS A CA 1
ATOM 609 C C . HIS A 1 77 ? -5.396 -0.884 -2.712 1.00 96.31 77 HIS A C 1
ATOM 611 O O . HIS A 1 77 ? -4.476 -1.170 -1.955 1.00 96.31 77 HIS A O 1
ATOM 617 N N . VAL A 1 78 ? -6.582 -0.486 -2.262 1.00 96.50 78 VAL A N 1
ATOM 618 C CA . VAL A 1 78 ? -6.914 -0.401 -0.839 1.00 96.50 78 VAL A CA 1
ATOM 619 C C . VAL A 1 78 ? -8.116 -1.282 -0.556 1.00 96.50 78 VAL A C 1
ATOM 621 O O . VAL A 1 78 ? -9.118 -1.241 -1.279 1.00 96.50 78 VAL A O 1
ATOM 624 N N . LYS A 1 79 ? -8.023 -2.076 0.507 1.00 95.25 79 LYS A N 1
ATOM 625 C CA . LYS A 1 79 ? -9.054 -3.034 0.900 1.00 95.25 79 LYS A CA 1
ATOM 626 C C . LYS A 1 79 ? -9.339 -2.907 2.388 1.00 95.25 79 LYS A C 1
ATOM 628 O O . LYS A 1 79 ? -8.424 -2.856 3.202 1.00 95.25 79 LYS A O 1
ATOM 633 N N . SER A 1 80 ? -10.618 -2.893 2.758 1.00 95.06 80 SER A N 1
ATOM 634 C CA . SER A 1 80 ? -10.991 -2.998 4.169 1.00 95.06 80 SER A CA 1
ATOM 635 C C . SER A 1 80 ? -10.830 -4.442 4.627 1.00 95.06 80 SER A C 1
ATOM 637 O O . SER A 1 80 ? -11.473 -5.341 4.080 1.00 95.06 80 SER A O 1
ATOM 639 N N . LEU A 1 81 ? -9.993 -4.648 5.641 1.00 92.88 81 LEU A N 1
ATOM 640 C CA . LEU A 1 81 ? -9.953 -5.894 6.402 1.00 92.88 81 LEU A CA 1
ATOM 641 C C . LEU A 1 81 ? -10.997 -5.860 7.525 1.00 92.88 81 LEU A C 1
ATOM 643 O O . LEU A 1 81 ? -11.644 -6.867 7.808 1.00 92.88 81 LEU A O 1
ATOM 647 N N . LYS A 1 82 ? -11.209 -4.684 8.130 1.00 91.94 82 LYS A N 1
ATOM 648 C CA . LYS A 1 82 ? -12.175 -4.478 9.215 1.00 91.94 82 LYS A CA 1
ATOM 649 C C . LYS A 1 82 ? -12.682 -3.037 9.205 1.00 91.94 82 LYS A C 1
ATOM 651 O O . LYS A 1 82 ? -11.889 -2.111 9.103 1.00 91.94 82 LYS A O 1
ATOM 656 N N . GLY A 1 83 ? -13.995 -2.846 9.323 1.00 88.75 83 GLY A N 1
ATOM 657 C CA . GLY A 1 83 ? -14.607 -1.583 9.760 1.00 88.75 83 GLY A CA 1
ATOM 658 C C . GLY A 1 83 ? -14.457 -0.332 8.874 1.00 88.75 83 GLY A C 1
ATOM 659 O O . GLY A 1 83 ? -14.814 0.747 9.340 1.00 88.75 83 GLY A O 1
ATOM 660 N N . ILE A 1 84 ? -13.994 -0.429 7.619 1.00 93.25 84 ILE A N 1
ATOM 661 C CA . ILE A 1 84 ? -13.856 0.732 6.715 1.00 93.25 84 ILE A CA 1
ATOM 662 C C . ILE A 1 84 ? -14.918 0.654 5.611 1.00 93.25 84 ILE A C 1
ATOM 664 O O . ILE A 1 84 ? -15.021 -0.339 4.889 1.00 93.25 84 ILE A O 1
ATOM 668 N N . SER A 1 85 ? -15.723 1.708 5.475 1.00 94.38 85 SER A N 1
ATOM 669 C CA . SER A 1 85 ? -16.741 1.815 4.429 1.00 94.38 85 SER A CA 1
ATOM 670 C C . SER A 1 85 ? -16.122 2.070 3.049 1.00 94.38 85 SER A C 1
ATOM 672 O O . SER A 1 85 ? -15.012 2.584 2.917 1.00 94.38 85 SER A O 1
ATOM 674 N N . LEU A 1 86 ? -16.859 1.733 1.987 1.00 94.44 86 LEU A N 1
ATOM 675 C CA . LEU A 1 86 ? -16.390 1.920 0.609 1.00 94.44 86 LEU A CA 1
ATOM 676 C C . LEU A 1 86 ? -16.092 3.393 0.281 1.00 94.44 86 LEU A C 1
ATOM 678 O O . LEU A 1 86 ? -15.129 3.672 -0.423 1.00 94.44 86 LEU A O 1
ATOM 682 N N . GLU A 1 87 ? -16.895 4.325 0.799 1.00 95.19 87 GLU A N 1
ATOM 683 C CA . GLU A 1 87 ? -16.688 5.772 0.622 1.00 95.19 87 GLU A CA 1
ATOM 684 C C . GLU A 1 87 ? -15.342 6.228 1.212 1.00 95.19 87 GLU A C 1
ATOM 686 O O . GLU A 1 87 ? -14.596 6.962 0.567 1.00 95.19 87 GLU A O 1
ATOM 691 N N . HIS A 1 88 ? -14.987 5.715 2.393 1.00 95.38 88 HIS A N 1
ATOM 692 C CA . HIS A 1 88 ? -13.722 5.977 3.066 1.00 95.38 88 HIS A CA 1
ATOM 693 C C . HIS A 1 88 ? -12.545 5.359 2.305 1.00 95.38 88 HIS A C 1
ATOM 695 O O . HIS A 1 88 ? -11.534 6.026 2.108 1.00 95.38 88 HIS A O 1
ATOM 701 N N . LEU A 1 89 ? -12.692 4.130 1.792 1.00 95.81 89 LEU A N 1
ATOM 702 C CA . LEU A 1 89 ? -11.675 3.514 0.931 1.00 95.81 89 LEU A CA 1
ATOM 703 C C . LEU A 1 89 ? -11.436 4.323 -0.349 1.00 95.81 89 LEU A C 1
ATOM 705 O O . LEU A 1 89 ? -10.293 4.489 -0.761 1.00 95.81 89 LEU A O 1
ATOM 709 N N . GLN A 1 90 ? -12.496 4.830 -0.981 1.00 96.25 90 GLN A N 1
ATOM 710 C CA . GLN A 1 90 ? -12.375 5.652 -2.186 1.00 96.25 90 GLN A CA 1
ATOM 711 C C . GLN A 1 90 ? -11.677 6.983 -1.898 1.00 96.25 90 GLN A C 1
ATOM 713 O O . GLN A 1 90 ? -10.790 7.369 -2.657 1.00 96.25 90 GLN A O 1
ATOM 718 N N . ALA A 1 91 ? -12.031 7.647 -0.794 1.00 96.88 91 ALA A N 1
ATOM 719 C CA . ALA A 1 91 ? -11.389 8.888 -0.370 1.00 96.88 91 ALA A CA 1
ATOM 720 C C . ALA A 1 91 ? -9.897 8.686 -0.063 1.00 96.88 91 ALA A C 1
ATOM 722 O O . ALA A 1 91 ? -9.060 9.448 -0.545 1.00 96.88 91 ALA A O 1
ATOM 723 N N . LEU A 1 92 ? -9.555 7.626 0.678 1.00 97.12 92 LEU A N 1
ATOM 724 C CA . LEU A 1 92 ? -8.164 7.298 0.974 1.00 97.12 92 LEU A CA 1
ATOM 725 C C . LEU A 1 92 ? -7.388 6.951 -0.297 1.00 97.12 92 LEU A C 1
ATOM 727 O O . LEU A 1 92 ? -6.287 7.454 -0.493 1.00 97.12 92 LEU A O 1
ATOM 731 N N . LYS A 1 93 ? -7.964 6.136 -1.189 1.00 96.81 93 LYS A N 1
ATOM 732 C CA . LYS A 1 93 ? -7.328 5.798 -2.465 1.00 96.81 93 LYS A CA 1
ATOM 733 C C . LYS A 1 93 ? -6.973 7.055 -3.257 1.00 96.81 93 LYS A C 1
ATOM 735 O O . LYS A 1 93 ? -5.845 7.170 -3.720 1.00 96.81 93 LYS A O 1
ATOM 740 N N . GLN A 1 94 ? -7.920 7.985 -3.384 1.00 97.44 94 GLN A N 1
ATOM 741 C CA . GLN A 1 94 ? -7.696 9.233 -4.106 1.00 97.44 94 GLN A CA 1
ATOM 742 C C . GLN A 1 94 ? -6.560 10.050 -3.476 1.00 97.44 94 GLN A C 1
ATOM 744 O O . GLN A 1 94 ? -5.670 10.498 -4.194 1.00 97.44 94 GLN A O 1
ATOM 749 N N . LYS A 1 95 ? -6.552 10.188 -2.143 1.00 97.69 95 LYS A N 1
ATOM 750 C CA . LYS A 1 95 ? -5.473 10.872 -1.415 1.00 97.69 95 LYS A CA 1
ATOM 751 C C . LYS A 1 95 ? -4.102 10.256 -1.724 1.00 97.69 95 LYS A C 1
ATOM 753 O O . LYS A 1 95 ? -3.166 10.987 -2.028 1.00 97.69 95 LYS A O 1
ATOM 758 N N . LEU A 1 96 ? -3.989 8.927 -1.681 1.00 97.94 96 LEU A N 1
ATOM 759 C CA . LEU A 1 96 ? -2.724 8.230 -1.944 1.00 97.94 96 LEU A CA 1
ATOM 760 C C . LEU A 1 96 ? -2.278 8.345 -3.411 1.00 97.94 96 LEU A C 1
ATOM 762 O O . LEU A 1 96 ? -1.085 8.441 -3.678 1.00 97.94 96 LEU A O 1
ATOM 766 N N . GLU A 1 97 ? -3.210 8.352 -4.367 1.00 96.62 97 GLU A N 1
ATOM 767 C CA . GLU A 1 97 ? -2.897 8.567 -5.789 1.00 96.62 97 GLU A CA 1
ATOM 768 C C . GLU A 1 97 ? -2.391 9.997 -6.062 1.00 96.62 97 GLU A C 1
ATOM 770 O O . GLU A 1 97 ? -1.464 10.191 -6.857 1.00 96.62 97 GLU A O 1
ATOM 775 N N . GLU A 1 98 ? -2.968 10.997 -5.388 1.00 97.19 98 GLU A N 1
ATOM 776 C CA . GLU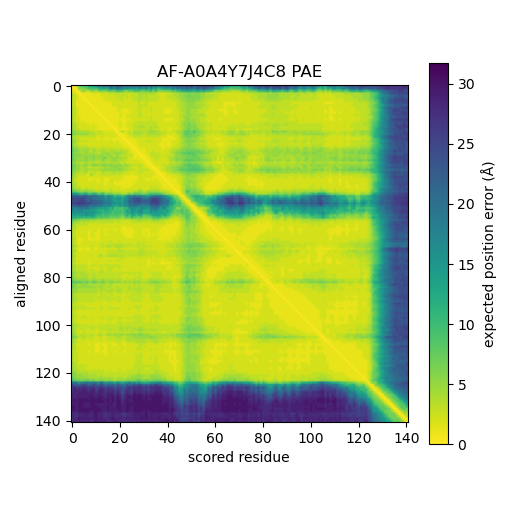 A 1 98 ? -2.501 12.387 -5.440 1.00 97.19 98 GLU A CA 1
ATOM 777 C C . GLU A 1 98 ? -1.089 12.506 -4.849 1.00 97.19 98 GLU A C 1
ATOM 779 O O . GLU A 1 98 ? -0.182 13.004 -5.515 1.00 97.19 98 GLU A O 1
ATOM 784 N N . GLU A 1 99 ? -0.860 11.946 -3.663 1.00 97.44 99 GLU A N 1
ATOM 785 C CA . GLU A 1 99 ? 0.444 11.990 -2.996 1.00 97.44 99 GLU A CA 1
ATOM 786 C C . GLU A 1 99 ? 1.539 11.219 -3.748 1.00 97.44 99 GLU A C 1
ATOM 788 O O . GLU A 1 99 ? 2.676 11.687 -3.836 1.00 97.44 99 GLU A O 1
ATOM 793 N N . ALA A 1 100 ? 1.214 10.075 -4.356 1.00 97.12 100 ALA A N 1
ATOM 794 C CA . ALA A 1 100 ? 2.149 9.345 -5.214 1.00 97.12 100 ALA A CA 1
ATOM 795 C C . ALA A 1 100 ? 2.606 10.202 -6.406 1.00 97.12 100 ALA A C 1
ATOM 797 O O . ALA A 1 100 ? 3.769 10.158 -6.804 1.00 97.12 100 ALA A O 1
ATOM 798 N N . SER A 1 101 ? 1.702 11.020 -6.954 1.00 95.56 101 SER A N 1
ATOM 799 C CA . SER A 1 101 ? 2.015 11.929 -8.060 1.00 95.56 101 SER A CA 1
ATOM 800 C C . SER A 1 101 ? 2.918 13.091 -7.628 1.00 95.56 101 SER A C 1
ATOM 802 O O . SER A 1 101 ? 3.704 13.589 -8.435 1.00 95.56 101 SER A O 1
ATOM 804 N N . GLU A 1 102 ? 2.832 13.520 -6.368 1.00 96.38 102 GLU A N 1
ATOM 805 C CA . GLU A 1 102 ? 3.684 14.573 -5.796 1.00 96.38 102 GLU A CA 1
ATOM 806 C C . GLU A 1 102 ? 5.084 14.071 -5.409 1.00 96.38 102 GLU A C 1
ATOM 808 O O . GLU A 1 102 ? 6.031 14.858 -5.387 1.00 96.38 102 GLU A O 1
ATOM 813 N N . ASN A 1 103 ? 5.232 12.768 -5.148 1.00 95.75 103 ASN A N 1
ATOM 814 C CA . ASN A 1 103 ? 6.477 12.141 -4.689 1.00 95.75 103 ASN A CA 1
ATOM 815 C C . ASN A 1 103 ? 7.263 11.410 -5.797 1.00 95.75 103 ASN A C 1
ATOM 817 O O . ASN A 1 103 ? 8.176 10.639 -5.500 1.00 95.75 103 ASN A O 1
ATOM 821 N N . LEU A 1 104 ? 6.945 11.650 -7.074 1.00 96.31 104 LEU A N 1
ATOM 822 C CA . LEU A 1 104 ? 7.662 11.039 -8.198 1.00 96.31 104 LEU A CA 1
ATOM 823 C C . LEU A 1 104 ? 9.161 11.378 -8.195 1.00 96.31 104 LEU A C 1
ATOM 825 O O . LEU A 1 104 ? 9.577 12.493 -7.871 1.00 96.31 104 LEU A O 1
ATOM 829 N N . GLY A 1 105 ? 9.967 10.413 -8.637 1.00 93.12 105 GLY A N 1
ATOM 830 C CA . GLY A 1 105 ? 11.424 10.529 -8.726 1.00 93.12 105 GLY A CA 1
ATOM 831 C C . GLY A 1 105 ? 12.176 10.055 -7.480 1.00 93.12 105 GLY A C 1
ATOM 832 O O . GLY A 1 105 ? 13.405 10.118 -7.459 1.00 93.12 105 GLY A O 1
ATOM 833 N N . MET A 1 106 ? 11.473 9.565 -6.452 1.00 91.94 106 MET A N 1
ATOM 834 C CA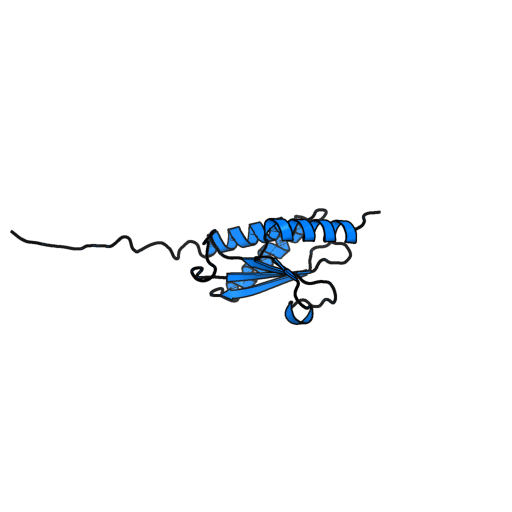 . MET A 1 106 ? 12.075 8.882 -5.305 1.00 91.94 106 MET A CA 1
ATOM 835 C C . MET A 1 106 ? 11.159 7.794 -4.732 1.00 91.94 106 MET A C 1
ATOM 837 O O . MET A 1 106 ? 9.944 7.836 -4.906 1.00 91.94 106 MET A O 1
ATOM 841 N N . ALA A 1 107 ? 11.754 6.826 -4.034 1.00 94.19 107 ALA A N 1
ATOM 842 C CA . ALA A 1 107 ? 11.024 5.798 -3.299 1.00 94.19 107 ALA A CA 1
ATOM 843 C C . ALA A 1 107 ? 9.985 6.438 -2.353 1.00 94.19 107 ALA A C 1
ATOM 845 O O . ALA A 1 107 ? 10.324 7.304 -1.545 1.00 94.19 107 ALA A O 1
ATOM 846 N N . MET A 1 108 ? 8.720 6.038 -2.488 1.00 97.00 108 MET A N 1
ATOM 847 C CA . MET A 1 108 ? 7.563 6.684 -1.868 1.00 97.00 108 MET A CA 1
ATOM 848 C C . MET A 1 108 ? 6.639 5.713 -1.123 1.00 97.00 108 MET A C 1
ATOM 850 O O . MET A 1 108 ? 5.699 6.179 -0.483 1.00 97.00 108 MET A O 1
ATOM 854 N N . ILE A 1 109 ? 6.859 4.390 -1.161 1.00 97.88 109 ILE A N 1
ATOM 855 C CA . ILE A 1 109 ? 5.921 3.435 -0.538 1.00 97.88 109 ILE A CA 1
ATOM 856 C C . ILE A 1 109 ? 5.787 3.707 0.963 1.00 97.88 109 ILE A C 1
ATOM 858 O O . ILE A 1 109 ? 4.674 3.759 1.481 1.00 97.88 109 ILE A O 1
ATOM 862 N N . TYR A 1 110 ? 6.898 3.973 1.656 1.00 96.25 110 TYR A N 1
ATOM 863 C CA . TYR A 1 110 ? 6.864 4.327 3.079 1.00 96.25 110 TYR A CA 1
ATOM 864 C C . TYR A 1 110 ? 6.111 5.639 3.355 1.00 96.25 110 TYR A C 1
ATOM 866 O O . TYR A 1 110 ? 5.386 5.745 4.347 1.00 96.25 110 TYR A O 1
ATOM 874 N N . THR A 1 111 ? 6.238 6.625 2.463 1.00 96.38 111 THR A N 1
ATOM 875 C CA . THR A 1 111 ? 5.476 7.881 2.529 1.00 96.38 111 THR A CA 1
ATOM 876 C C . THR A 1 111 ? 3.977 7.598 2.434 1.00 96.38 111 THR A C 1
ATOM 878 O O . THR A 1 111 ? 3.215 8.031 3.295 1.00 96.38 111 THR A O 1
ATOM 881 N N . LEU A 1 112 ? 3.562 6.777 1.464 1.00 97.75 112 LEU A N 1
ATOM 882 C CA . LEU A 1 112 ? 2.161 6.387 1.282 1.00 97.75 112 LEU A CA 1
ATOM 883 C C . LEU A 1 112 ? 1.613 5.593 2.477 1.00 97.75 112 LEU A C 1
ATOM 885 O O . LEU A 1 112 ? 0.485 5.832 2.903 1.00 97.75 112 LEU A O 1
ATOM 889 N N . ILE A 1 113 ? 2.408 4.688 3.058 1.00 95.56 113 ILE A N 1
ATOM 890 C CA . ILE A 1 113 ? 2.039 3.972 4.291 1.00 95.56 113 ILE A CA 1
ATOM 891 C C . ILE A 1 113 ? 1.814 4.962 5.433 1.00 95.56 113 ILE A C 1
ATOM 893 O O . ILE A 1 113 ? 0.803 4.879 6.129 1.00 95.56 113 ILE A O 1
ATOM 897 N N . SER A 1 114 ? 2.741 5.903 5.621 1.00 94.31 114 SER A N 1
ATOM 898 C CA . SER A 1 114 ? 2.664 6.902 6.692 1.00 94.31 114 SER A CA 1
ATOM 899 C C . SER A 1 114 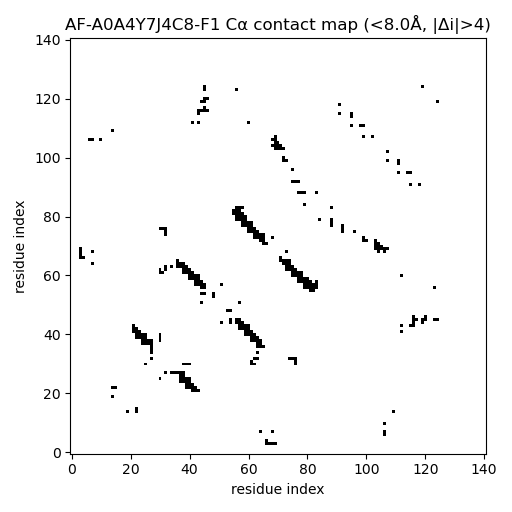? 1.419 7.777 6.543 1.00 94.31 114 SER A C 1
ATOM 901 O O . SER A 1 114 ? 0.687 7.988 7.506 1.00 94.31 114 SER A O 1
ATOM 903 N N . SER A 1 115 ? 1.123 8.206 5.319 1.00 96.12 115 SER A N 1
ATOM 904 C CA . SER A 1 115 ? -0.070 8.985 5.002 1.00 96.12 115 SER A CA 1
ATOM 905 C C . SER A 1 115 ? -1.369 8.201 5.194 1.00 96.12 115 SER A C 1
ATOM 907 O O . SER A 1 115 ? -2.349 8.743 5.711 1.00 96.12 115 SER A O 1
ATOM 909 N N . ALA A 1 116 ? -1.384 6.908 4.855 1.00 95.69 116 ALA A N 1
ATOM 910 C CA . ALA A 1 116 ? -2.516 6.031 5.139 1.00 95.69 116 ALA A CA 1
ATOM 911 C C . ALA A 1 116 ? -2.728 5.839 6.650 1.00 95.69 116 ALA A C 1
ATOM 913 O O . ALA A 1 116 ? -3.868 5.920 7.110 1.00 95.69 116 ALA A O 1
ATOM 914 N N . LYS A 1 117 ? -1.646 5.642 7.423 1.00 92.62 117 LYS A N 1
ATOM 915 C CA . LYS A 1 117 ? -1.668 5.569 8.897 1.00 92.62 117 LYS A CA 1
ATOM 916 C C . LYS A 1 117 ? -2.253 6.852 9.497 1.00 92.62 117 LYS A C 1
ATOM 918 O O . LYS A 1 117 ? -3.198 6.784 10.281 1.00 92.62 117 LYS A O 1
ATOM 923 N N . GLU A 1 118 ? -1.753 8.014 9.080 1.00 93.25 118 GLU A N 1
ATOM 924 C CA . GLU A 1 118 ? -2.238 9.321 9.542 1.00 93.25 118 GLU A CA 1
ATOM 925 C C . GLU A 1 118 ? -3.712 9.540 9.184 1.00 93.25 118 GLU A C 1
ATOM 927 O O . GLU A 1 118 ? -4.517 9.895 10.040 1.00 93.25 118 GLU A O 1
ATOM 932 N N . TRP A 1 119 ? -4.100 9.249 7.942 1.00 94.25 119 TRP A N 1
ATOM 933 C CA . TRP A 1 119 ? -5.481 9.419 7.501 1.00 94.25 119 TRP A CA 1
ATOM 934 C C . TRP A 1 119 ? -6.458 8.511 8.261 1.00 94.25 119 TRP A C 1
ATOM 936 O O . TRP A 1 119 ? -7.565 8.942 8.600 1.00 94.25 119 TRP A O 1
ATOM 946 N N . LEU A 1 120 ? -6.068 7.262 8.545 1.00 91.88 120 LEU A N 1
ATOM 947 C CA . LEU A 1 120 ? -6.867 6.355 9.371 1.00 91.88 120 LEU A CA 1
ATOM 948 C C . LEU A 1 120 ? -6.993 6.872 10.804 1.00 91.88 120 LEU A C 1
ATOM 950 O O . LEU A 1 120 ? -8.102 6.851 11.343 1.00 91.88 120 LEU A O 1
ATOM 954 N N . ASP A 1 121 ? -5.900 7.362 11.398 1.00 88.62 121 ASP A N 1
ATOM 955 C CA . ASP A 1 121 ? -5.939 7.978 12.725 1.00 88.62 121 ASP A CA 1
ATOM 956 C C . ASP A 1 121 ? -6.913 9.155 12.741 1.00 88.62 121 ASP A C 1
ATOM 958 O O . ASP A 1 121 ? -7.820 9.169 13.559 1.00 88.62 121 ASP A O 1
ATOM 962 N N . GLU A 1 122 ? -6.811 10.094 11.802 1.00 90.19 122 GLU A N 1
ATOM 963 C CA . GLU A 1 122 ? -7.680 11.275 11.745 1.00 90.19 122 GLU A CA 1
ATOM 964 C C . GLU A 1 122 ? -9.155 10.926 11.519 1.00 90.19 122 GLU A C 1
ATOM 966 O O . GLU A 1 122 ? -10.043 11.505 12.153 1.00 90.19 122 GLU A O 1
ATOM 971 N N . THR A 1 123 ? -9.424 9.962 10.637 1.00 90.06 123 THR A N 1
ATOM 972 C CA . THR A 1 123 ? -10.789 9.582 10.251 1.00 90.06 123 THR A CA 1
ATOM 973 C C . THR A 1 123 ? -11.489 8.785 11.351 1.00 90.06 123 THR A C 1
ATOM 975 O O . THR A 1 123 ? -12.688 8.962 11.579 1.00 90.06 123 THR A O 1
ATOM 978 N N . PHE A 1 124 ? -10.757 7.921 12.062 1.00 85.12 124 PHE A N 1
ATOM 979 C CA . PHE A 1 124 ? -11.323 6.978 13.033 1.00 85.12 124 PHE A CA 1
ATOM 980 C C . PHE A 1 124 ? -10.941 7.272 14.495 1.00 85.12 124 PHE A C 1
ATOM 982 O O . PHE A 1 124 ? -11.404 6.566 15.395 1.00 85.12 124 PHE A O 1
ATOM 989 N N 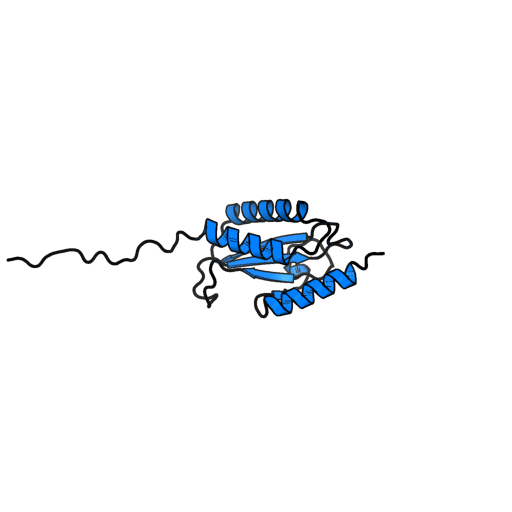. ARG A 1 125 ? -10.206 8.363 14.771 1.00 74.31 125 ARG A N 1
ATOM 990 C CA . ARG A 1 125 ? -9.794 8.807 16.122 1.00 74.31 125 ARG A CA 1
ATOM 991 C C . ARG A 1 125 ? -10.928 8.918 17.135 1.00 74.31 125 ARG A C 1
ATOM 993 O O . ARG A 1 125 ? -10.704 8.837 18.338 1.00 74.31 125 ARG A O 1
ATOM 1000 N N . GLN A 1 126 ? -12.148 9.179 16.669 1.00 56.66 126 GLN A N 1
ATOM 1001 C CA . GLN A 1 126 ? -13.270 9.565 17.526 1.00 56.66 126 GLN A CA 1
ATOM 1002 C C . GLN A 1 126 ? -14.054 8.394 18.140 1.00 56.66 126 GLN A C 1
ATOM 1004 O O . GLN A 1 126 ? -15.058 8.636 18.802 1.00 56.66 126 GLN A O 1
ATOM 1009 N N . VAL A 1 127 ? -13.607 7.136 18.021 1.00 51.78 127 VAL A N 1
ATOM 1010 C CA . VAL A 1 127 ? -14.274 6.005 18.711 1.00 51.78 127 VAL A CA 1
ATOM 1011 C C . VAL A 1 127 ? -13.740 5.751 20.137 1.00 51.78 127 VAL A C 1
ATOM 1013 O O . VAL A 1 127 ? -14.014 4.701 20.724 1.00 51.78 127 VAL A O 1
ATOM 1016 N N . VAL A 1 128 ? -12.990 6.702 20.704 1.00 46.72 128 VAL A N 1
ATOM 1017 C CA . VAL A 1 128 ? -12.509 6.722 22.101 1.00 46.72 128 VAL A CA 1
ATOM 1018 C C . VAL A 1 128 ? -12.762 8.092 22.738 1.00 46.72 128 VAL A C 1
ATOM 1020 O O . VAL A 1 128 ? -11.861 8.775 23.213 1.00 46.72 128 VAL A O 1
ATOM 1023 N N . VAL A 1 129 ? -14.023 8.514 22.768 1.00 49.53 129 VAL A N 1
ATOM 1024 C CA . VAL A 1 129 ? -14.498 9.444 23.798 1.00 49.53 129 VAL A CA 1
ATOM 1025 C C . VAL A 1 129 ? -15.803 8.868 24.340 1.00 49.53 129 VAL A C 1
ATOM 1027 O O . VAL A 1 129 ? -16.640 8.437 23.560 1.00 49.53 129 VAL A O 1
ATOM 1030 N N . GLU A 1 130 ? -15.938 8.874 25.666 1.00 48.69 130 GLU A N 1
ATOM 1031 C CA . GLU A 1 130 ? -17.055 8.362 26.480 1.00 48.69 130 GLU A CA 1
ATOM 1032 C C . GLU A 1 130 ? -16.962 6.902 26.946 1.00 48.69 130 GLU A C 1
ATOM 1034 O O . GLU A 1 130 ? -17.760 6.067 26.558 1.00 48.69 130 GLU A O 1
ATOM 1039 N N . GLU A 1 131 ? -16.049 6.630 27.887 1.00 48.16 131 GLU A N 1
ATOM 1040 C CA . GLU A 1 131 ? -16.403 5.955 29.153 1.00 48.16 131 GLU A CA 1
ATOM 1041 C C . GLU A 1 131 ? -15.530 6.509 30.301 1.00 48.16 131 GLU A C 1
ATOM 1043 O O . GLU A 1 131 ? -14.803 5.793 30.983 1.00 48.16 131 GLU A O 1
ATOM 1048 N N . VAL A 1 132 ? -15.588 7.825 30.548 1.00 52.34 132 VAL A N 1
ATOM 1049 C CA . VAL A 1 132 ? -15.338 8.327 31.911 1.00 52.34 132 VAL A CA 1
ATOM 1050 C C . VAL A 1 132 ? -16.669 8.311 32.641 1.00 52.34 132 VAL A C 1
ATOM 1052 O O . VAL A 1 132 ? -17.476 9.227 32.542 1.00 52.34 132 VAL A O 1
ATOM 1055 N N . VAL A 1 133 ? -16.880 7.177 33.301 1.00 53.16 133 VAL A N 1
ATOM 1056 C CA . VAL A 1 133 ? -17.974 6.801 34.193 1.00 53.16 133 VAL A CA 1
ATOM 1057 C C . VAL A 1 133 ? -18.658 8.006 34.849 1.00 53.16 133 VAL A C 1
ATOM 1059 O O . VAL A 1 133 ? -18.141 8.625 35.781 1.00 53.16 133 VAL A O 1
ATOM 1062 N N . GLU A 1 134 ? -19.878 8.286 34.403 1.00 51.34 134 GLU A N 1
ATOM 1063 C CA . GLU A 1 134 ? -20.845 9.094 35.131 1.00 51.34 134 GLU A CA 1
ATOM 1064 C C . GLU A 1 134 ? -21.360 8.254 36.320 1.00 51.34 134 GLU A C 1
ATOM 1066 O O . GLU A 1 134 ? -22.393 7.592 36.233 1.00 51.34 134 GLU A O 1
ATOM 1071 N N . THR A 1 135 ? -20.648 8.225 37.456 1.00 50.66 135 THR A N 1
ATOM 1072 C CA . THR A 1 135 ? -21.280 7.773 38.710 1.00 50.66 135 THR A CA 1
ATOM 1073 C C . THR A 1 135 ? -22.160 8.901 39.228 1.00 50.66 135 THR A C 1
ATOM 1075 O O . THR A 1 135 ? -21.733 9.761 40.002 1.00 50.66 135 THR A O 1
ATOM 1078 N N . THR A 1 136 ? -23.398 8.911 38.746 1.00 56.06 136 THR A N 1
ATOM 1079 C CA . THR A 1 136 ? -24.474 9.730 39.284 1.00 56.06 136 THR A CA 1
ATOM 1080 C C . THR A 1 136 ? -24.889 9.258 40.679 1.00 56.06 136 THR A C 1
ATOM 1082 O O . THR A 1 136 ? -25.117 8.079 40.920 1.00 56.06 136 THR A O 1
ATOM 1085 N N . LYS A 1 137 ? -25.088 10.269 41.531 1.00 55.22 137 LYS A N 1
ATOM 1086 C CA . LYS A 1 137 ? -26.152 10.428 42.533 1.00 55.22 137 LYS A CA 1
ATOM 1087 C C . LYS A 1 137 ? -26.156 9.648 43.860 1.00 55.22 137 LYS A C 1
ATOM 1089 O O . LYS A 1 137 ? -26.216 8.430 43.915 1.00 55.22 137 LYS A O 1
ATOM 1094 N N . ASP A 1 138 ? -26.331 10.487 44.887 1.00 52.25 138 ASP A N 1
ATOM 1095 C CA . ASP A 1 138 ? -27.207 10.348 46.058 1.00 52.25 138 ASP A CA 1
ATOM 1096 C C . ASP A 1 138 ? -26.903 9.264 47.104 1.00 52.25 138 ASP A C 1
ATOM 1098 O O . ASP A 1 138 ? -27.283 8.110 46.953 1.00 52.25 138 ASP A O 1
ATOM 1102 N N . ASP A 1 139 ? -26.442 9.714 48.277 1.00 54.09 139 ASP A N 1
ATOM 1103 C CA . ASP A 1 139 ? -27.110 9.328 49.527 1.00 54.09 139 ASP A CA 1
ATOM 1104 C C . ASP A 1 139 ? -27.262 10.550 50.458 1.00 54.09 139 ASP A C 1
ATOM 1106 O O . ASP A 1 139 ? -26.332 11.024 51.108 1.00 54.09 139 ASP A O 1
ATOM 1110 N N . VAL A 1 140 ? -28.451 11.149 50.369 1.00 66.44 140 VAL A N 1
ATOM 1111 C CA . VAL A 1 140 ? -29.333 11.564 51.473 1.00 66.44 140 VAL A CA 1
ATOM 1112 C C . VAL A 1 140 ? -28.760 11.460 52.905 1.00 66.44 140 VAL A C 1
ATOM 1114 O O . VAL A 1 140 ? -28.651 10.377 53.466 1.00 66.44 140 VAL A O 1
ATOM 1117 N N . ARG A 1 141 ? -28.555 12.609 53.568 1.00 50.41 141 ARG A N 1
ATOM 1118 C CA . ARG A 1 141 ? -29.355 13.127 54.710 1.00 50.41 141 ARG A CA 1
ATOM 1119 C C . ARG A 1 141 ? -28.590 14.136 55.567 1.00 50.41 141 ARG A C 1
ATOM 1121 O O . ARG A 1 141 ? -27.479 13.818 56.035 1.00 50.41 141 ARG A O 1
#

Secondary structure (DSSP, 8-state):
---HHHHHHHHHHHHHHHHGGGEEEE-TTTS-SS-SS-EEEEEE-SS--S-TTT-S-EEEEEEE--TTTTTSPPEEEEEEEES--HHHHHHHHHHHHHHHHHSTTS--HHHHHHHHHHHHHHHHGGGS---S---------

Organism: Papaver somniferum (NCBI:txid3469)

Solvent-accessible surface area (backbone atoms only — not comparable to full-atom values): 8378 Å² total; per-residue (Å²): 131,86,59,37,67,61,54,50,52,54,50,51,56,51,46,42,70,73,48,42,91,38,44,44,83,46,59,35,88,78,46,82,52,100,57,89,52,73,22,36,37,34,60,45,52,48,64,91,62,94,41,80,85,73,46,73,38,31,35,35,46,25,37,28,71,40,92,52,26,37,70,36,60,60,48,77,39,72,43,65,76,30,80,58,52,71,68,57,46,51,54,50,47,52,54,47,56,53,49,40,66,73,42,53,71,40,92,43,68,69,57,49,51,52,50,51,37,51,51,40,30,72,73,57,56,75,84,77,71,86,85,79,76,83,84,76,81,84,85,89,131